Protein AF-A0A7J7K1E9-F1 (afdb_monomer)

InterPro domains:
  IPR019379 Gamma-secretase aspartyl protease complex, presenilin enhancer-2 subunit [PF10251] (18-109)
  IPR019379 Gamma-secretase aspartyl protease complex, presenilin enhancer-2 subunit [PTHR16318] (14-96)

pLDDT: mean 82.62, std 10.11, range [55.69, 96.75]

Radius of gyration: 19.83 Å; Cα contacts (8 Å, |Δi|>4): 73; chains: 1; bounding box: 43×33×55 Å

Mean predicted aligned error: 8.42 Å

Secondary structure (DSSP, 8-state):
-HHHHHHHHHHHTGGGS-HHHHHHHHHHHHHHHTTT-HHHHHHHHHHHHHHHHTSPP-TTHHHHHHHHHHHHHHHHHHHHHHHHHHHHHHHHTTTTTHHHHHT-S---TT--

Foldseek 3Di:
DVVVVVVVVCVVVVVPDDPVVLLVVLVVLLVVVVVVPLVSLVCSLVVCVCVLPVDDDDPCSVVSVVSSVSSVVSSVVSVVVVVVVVVCLVVCLVVVPPVSVVPDPDDDPPDD

Sequence (112 aa):
MLTQLDLLEQSLDLSKVSNEEKLKICRKYYLAGFALLPFVWAINAVWFFKYAFKSTEFPEQKKMRSYVLQSLVGCVVWTIALIIWISLYQINRASWGLIGDQISFIIPLNRI

Nearest PDB structures (foldseek):
  5fn2-assembly1_D  TM=9.806E-01  e=3.894E-08  Homo sapiens
  7c9i-assembly1_D  TM=9.737E-01  e=7.439E-08  Homo sapiens
  8oqy-assembly1_D  TM=9.652E-01  e=6.188E-07  Homo sapiens
  8im7-assembly1_D  TM=9.574E-01  e=5.186E-07  Homo sapiens

Structure (mmCIF, N/CA/C/O backbone):
data_AF-A0A7J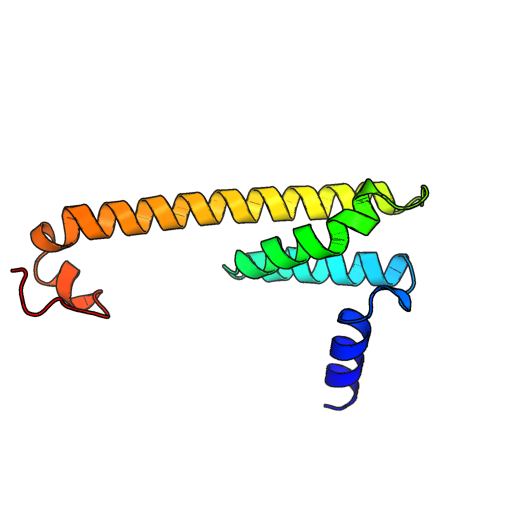7K1E9-F1
#
_entry.id   AF-A0A7J7K1E9-F1
#
loop_
_atom_site.group_PDB
_atom_site.id
_atom_site.type_symbol
_atom_site.label_atom_id
_atom_site.label_alt_id
_atom_site.label_comp_id
_atom_site.label_asym_id
_atom_site.label_entity_id
_atom_site.label_seq_id
_atom_site.pdbx_PDB_ins_code
_atom_site.Cartn_x
_atom_site.Cartn_y
_atom_site.Cartn_z
_atom_site.occupancy
_atom_site.B_iso_or_equiv
_atom_site.auth_seq_id
_atom_site.auth_comp_id
_atom_site.auth_asym_id
_atom_site.auth_atom_id
_atom_site.pdbx_PDB_model_num
ATOM 1 N N . MET A 1 1 ? -3.837 -24.397 11.810 1.00 56.38 1 MET A N 1
ATOM 2 C CA . MET A 1 1 ? -4.388 -24.196 10.451 1.00 56.38 1 MET A CA 1
ATOM 3 C C . MET A 1 1 ? -5.834 -23.709 10.517 1.00 56.38 1 MET A C 1
ATOM 5 O O . MET A 1 1 ? -6.086 -22.634 9.998 1.00 56.38 1 MET A O 1
ATOM 9 N N . LEU A 1 2 ? -6.729 -24.399 11.242 1.00 55.69 2 LEU A N 1
ATOM 10 C CA . LEU A 1 2 ? -8.124 -23.968 11.475 1.00 55.69 2 LEU A CA 1
ATOM 11 C C . LEU A 1 2 ? -8.236 -22.561 12.092 1.00 55.69 2 LEU A C 1
ATOM 13 O O . LEU A 1 2 ? -8.899 -21.701 11.539 1.00 55.69 2 LEU A O 1
ATOM 17 N N . THR A 1 3 ? -7.430 -22.253 13.109 1.00 67.44 3 THR A N 1
ATOM 18 C CA . THR A 1 3 ? -7.428 -20.934 13.770 1.00 67.44 3 THR A CA 1
ATOM 19 C C . THR A 1 3 ? -7.010 -19.769 12.863 1.00 67.44 3 THR A C 1
ATOM 21 O O . THR A 1 3 ? -7.389 -18.635 13.113 1.00 67.44 3 THR A O 1
ATOM 24 N N . GLN A 1 4 ? -6.201 -20.019 11.826 1.00 65.12 4 GLN A N 1
ATOM 25 C CA . GLN A 1 4 ? -5.797 -18.977 10.868 1.00 65.12 4 GLN A CA 1
ATOM 26 C C . GLN A 1 4 ? -6.893 -18.727 9.828 1.00 65.12 4 GLN A C 1
ATOM 28 O O . GLN A 1 4 ? -7.070 -17.594 9.395 1.00 65.12 4 GLN A O 1
ATOM 33 N N . LEU A 1 5 ? -7.640 -19.771 9.458 1.00 67.19 5 LEU A N 1
ATOM 34 C CA . LEU A 1 5 ? -8.795 -19.663 8.569 1.00 67.19 5 LEU A CA 1
ATOM 35 C C . LEU A 1 5 ? -9.968 -18.968 9.271 1.00 67.19 5 LEU A C 1
ATOM 37 O O . LEU A 1 5 ? -10.516 -18.035 8.698 1.00 67.19 5 LEU A O 1
ATOM 41 N N . ASP A 1 6 ? -10.251 -19.305 10.532 1.00 62.50 6 ASP A N 1
ATOM 42 C CA . ASP A 1 6 ? -11.287 -18.631 11.333 1.00 62.50 6 ASP A CA 1
ATOM 43 C C . ASP A 1 6 ? -10.977 -17.136 11.533 1.00 62.50 6 ASP A C 1
ATOM 45 O O . ASP A 1 6 ? -11.862 -16.284 11.459 1.00 62.50 6 ASP A O 1
ATOM 49 N N . LEU A 1 7 ? -9.699 -16.790 11.737 1.00 63.53 7 LEU A N 1
ATOM 50 C CA . LEU A 1 7 ? -9.250 -15.396 11.834 1.00 63.53 7 LEU A CA 1
ATOM 51 C C . LEU A 1 7 ? -9.390 -14.640 10.508 1.00 63.53 7 LEU A C 1
ATOM 53 O O . LEU A 1 7 ? -9.686 -13.443 10.514 1.00 63.53 7 LEU A O 1
ATOM 57 N N . LEU A 1 8 ? -9.176 -15.313 9.376 1.00 65.75 8 LEU A N 1
ATOM 58 C CA . LEU A 1 8 ? -9.410 -14.729 8.057 1.00 65.75 8 LEU A CA 1
ATOM 59 C C . LEU A 1 8 ? -10.908 -14.532 7.801 1.00 65.75 8 LEU A C 1
ATOM 61 O O . LEU A 1 8 ? -11.292 -13.466 7.320 1.00 65.75 8 LEU A O 1
ATOM 65 N N . GLU A 1 9 ? -11.753 -15.486 8.191 1.00 64.44 9 GLU A N 1
ATOM 66 C CA . GLU A 1 9 ? -13.210 -15.398 8.052 1.00 64.44 9 GLU A CA 1
ATOM 67 C C . GLU A 1 9 ? -13.804 -14.284 8.935 1.00 64.44 9 GLU A C 1
ATOM 69 O O . GLU A 1 9 ? -14.598 -13.468 8.465 1.00 64.44 9 GLU A O 1
ATOM 74 N N . GLN A 1 10 ? -13.334 -14.159 10.183 1.00 60.12 10 GLN A N 1
ATOM 75 C CA . GLN A 1 10 ? -13.691 -13.048 11.074 1.00 60.12 10 GLN A CA 1
ATOM 76 C C . GLN A 1 10 ? -13.178 -11.700 10.577 1.00 60.12 10 GLN A C 1
ATOM 78 O O . GLN A 1 10 ? -13.866 -10.692 10.738 1.00 60.12 10 GLN A O 1
ATOM 83 N N . SER A 1 11 ? -11.984 -11.656 9.974 1.00 59.59 11 SER A N 1
ATOM 84 C CA . SER A 1 11 ? -11.537 -10.427 9.325 1.00 59.59 11 SER A CA 1
ATOM 85 C C . SER A 1 11 ? -12.514 -10.046 8.217 1.00 59.59 11 SER A C 1
ATOM 8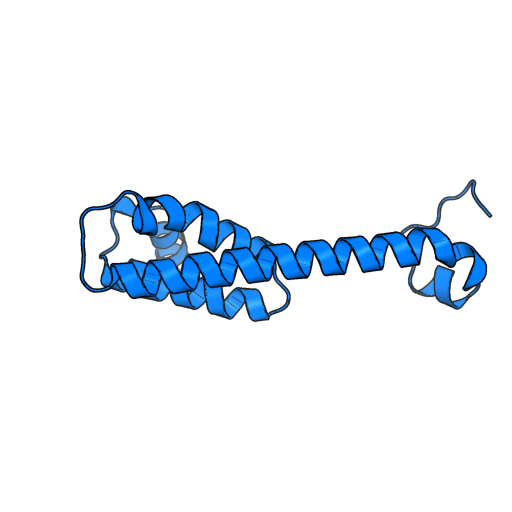7 O O . SER A 1 11 ? -12.914 -8.889 8.175 1.00 59.59 11 SER A O 1
ATOM 89 N N . LEU A 1 12 ? -12.970 -11.015 7.407 1.00 65.94 12 LEU A N 1
ATOM 90 C CA . LEU A 1 12 ? -13.888 -10.802 6.286 1.00 65.94 12 LEU A CA 1
ATOM 91 C C . LEU A 1 12 ? -15.233 -10.202 6.732 1.00 65.94 12 LEU A C 1
ATOM 93 O O . LEU A 1 12 ? -15.784 -9.334 6.051 1.00 65.94 12 LEU A O 1
ATOM 97 N N . ASP A 1 13 ? -15.732 -10.620 7.896 1.00 72.38 13 ASP A N 1
ATOM 98 C CA . ASP A 1 13 ? -16.967 -10.116 8.492 1.00 72.38 13 ASP A CA 1
ATOM 99 C C . ASP A 1 13 ? -16.703 -9.203 9.704 1.00 72.38 13 ASP A C 1
ATOM 101 O O . ASP A 1 13 ? -17.039 -9.507 10.853 1.00 72.38 13 ASP A O 1
ATOM 105 N N . LEU A 1 14 ? -16.156 -8.011 9.427 1.00 70.56 14 LEU A N 1
ATOM 106 C CA . LEU A 1 14 ? -15.923 -6.959 10.429 1.00 70.56 14 LEU A CA 1
ATOM 107 C C . LEU A 1 14 ? -17.184 -6.561 11.221 1.00 70.56 14 LEU A C 1
ATOM 109 O O . LEU A 1 14 ? -17.068 -5.868 12.231 1.00 70.56 14 LEU A O 1
ATOM 113 N N . SER A 1 15 ? -18.393 -6.946 10.798 1.00 72.62 15 SER A N 1
ATOM 114 C CA . SER A 1 15 ? -19.619 -6.605 11.528 1.00 72.62 15 SER A CA 1
ATOM 115 C C . SER A 1 15 ? -19.714 -7.310 12.888 1.00 72.62 15 SER A C 1
ATOM 117 O O . SER A 1 15 ? -20.241 -6.723 13.833 1.00 72.62 15 SER A O 1
ATOM 119 N N . LYS A 1 16 ? -19.127 -8.508 13.010 1.00 75.94 16 LYS A N 1
ATOM 120 C CA . LYS A 1 16 ? -19.191 -9.369 14.206 1.00 75.94 16 LYS A CA 1
ATOM 121 C C . LYS A 1 16 ? -18.053 -9.140 15.204 1.00 75.94 16 LYS A C 1
ATOM 123 O O . LYS A 1 16 ? -18.043 -9.740 16.273 1.00 75.94 16 LYS A O 1
ATOM 128 N N . VAL A 1 17 ? -17.097 -8.281 14.856 1.00 78.88 17 VAL A N 1
ATOM 129 C CA . VAL A 1 17 ? -15.849 -8.077 15.602 1.00 78.88 17 VAL A CA 1
ATOM 130 C C . VAL A 1 17 ? -15.967 -6.876 16.550 1.00 78.88 17 VAL A C 1
ATOM 132 O O . VAL A 1 17 ? -16.523 -5.830 16.180 1.00 78.88 17 VAL A O 1
ATOM 135 N N . SER A 1 18 ? -15.416 -6.997 17.763 1.00 81.69 18 SER A N 1
ATOM 136 C CA . SER A 1 18 ? -15.395 -5.907 18.751 1.00 81.69 18 SER A CA 1
ATOM 137 C C . SER A 1 18 ? -14.586 -4.694 18.254 1.00 81.69 18 SER A C 1
ATOM 139 O O . SER A 1 18 ? -13.716 -4.806 17.385 1.00 81.69 18 SER A O 1
ATOM 141 N N . ASN A 1 19 ? -14.852 -3.497 18.792 1.00 80.62 19 ASN A N 1
ATOM 142 C CA . ASN A 1 19 ? -14.151 -2.275 18.364 1.00 80.62 19 ASN A CA 1
ATOM 143 C C . ASN A 1 19 ? -12.634 -2.336 18.626 1.00 80.62 19 ASN A C 1
ATOM 145 O O . ASN A 1 19 ? -11.845 -1.842 17.816 1.00 80.62 19 ASN A O 1
ATOM 149 N N . GLU A 1 20 ? -12.209 -2.996 19.706 1.00 82.12 20 GL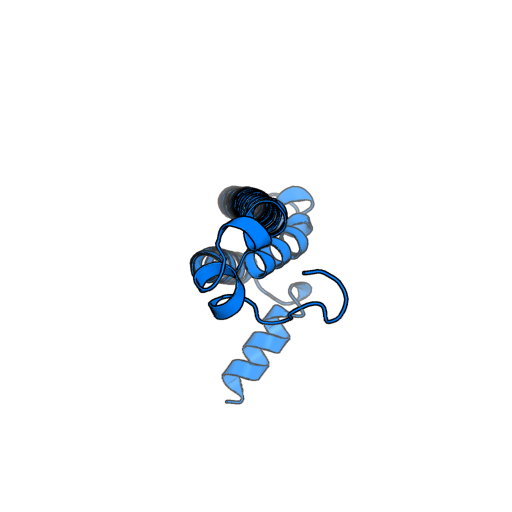U A N 1
ATOM 150 C CA . GLU A 1 20 ? -10.789 -3.188 20.018 1.00 82.12 20 GLU A CA 1
ATOM 151 C C . GLU A 1 20 ? -10.089 -4.137 19.038 1.00 82.12 20 GLU A C 1
ATOM 153 O O . GLU A 1 20 ? -8.959 -3.888 18.609 1.00 82.12 20 GLU A O 1
ATOM 158 N N . GLU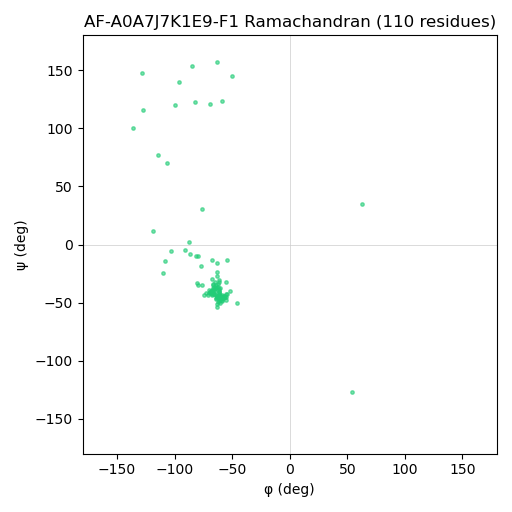 A 1 21 ? -10.748 -5.226 18.646 1.00 83.06 21 GLU A N 1
ATOM 159 C CA . GLU A 1 21 ? -10.204 -6.170 17.668 1.00 83.06 21 GLU A CA 1
ATOM 160 C C . GLU A 1 21 ? -10.113 -5.546 16.276 1.00 83.06 21 GLU A C 1
ATOM 162 O O . GLU A 1 21 ? -9.088 -5.706 15.611 1.00 83.06 21 GLU A O 1
ATOM 167 N N . LYS A 1 22 ? -11.103 -4.739 15.871 1.00 83.62 22 LYS A N 1
ATOM 168 C CA . LYS A 1 22 ? -11.031 -3.932 14.640 1.00 83.62 22 LYS A CA 1
ATOM 169 C C . LYS A 1 22 ? -9.786 -3.048 14.617 1.00 83.62 22 LYS A C 1
ATOM 171 O O . LYS A 1 22 ? -9.101 -2.981 13.597 1.00 83.62 22 LYS A O 1
ATOM 176 N N . LEU A 1 23 ? -9.447 -2.407 15.740 1.00 84.69 23 LEU A N 1
ATOM 177 C CA . LEU A 1 23 ? -8.225 -1.608 15.859 1.00 84.69 23 LEU A CA 1
ATOM 178 C C . LEU A 1 23 ? -6.963 -2.475 15.704 1.00 84.69 23 LEU A C 1
ATOM 180 O O . LEU A 1 23 ? -6.032 -2.084 14.997 1.00 84.69 23 LEU A O 1
ATOM 184 N N . LYS A 1 24 ? -6.925 -3.656 16.337 1.00 87.38 24 LYS A N 1
ATOM 185 C CA . LYS A 1 24 ? -5.797 -4.597 16.214 1.00 87.38 24 LYS A CA 1
ATOM 186 C C . LYS A 1 24 ? -5.610 -5.063 14.769 1.00 87.38 24 LYS A C 1
ATOM 188 O O . LYS A 1 24 ? -4.473 -5.096 14.298 1.00 87.38 24 LYS A O 1
ATOM 193 N N . ILE A 1 25 ? -6.698 -5.381 14.064 1.00 86.75 25 ILE A N 1
ATOM 194 C CA . ILE A 1 25 ? -6.673 -5.758 12.645 1.00 86.75 25 ILE A CA 1
ATOM 195 C C . ILE A 1 25 ? -6.158 -4.580 11.809 1.00 86.75 25 ILE A C 1
ATOM 197 O O . ILE A 1 25 ? -5.164 -4.735 11.105 1.00 86.75 25 ILE A O 1
ATOM 201 N N . CYS A 1 26 ? -6.728 -3.382 11.969 1.00 87.81 26 CYS A N 1
ATOM 202 C CA . CYS A 1 26 ? -6.286 -2.186 11.245 1.00 87.81 26 CYS A CA 1
ATOM 203 C C . CYS A 1 26 ? -4.783 -1.903 11.439 1.00 87.81 26 CYS A C 1
ATOM 205 O O . CYS A 1 26 ? -4.061 -1.635 10.476 1.00 87.81 26 CYS A O 1
ATOM 207 N N . ARG A 1 27 ? -4.272 -2.044 12.671 1.00 88.31 27 ARG A N 1
ATOM 208 C CA . ARG A 1 27 ? -2.841 -1.886 12.974 1.00 88.31 27 ARG A CA 1
ATOM 209 C C . ARG A 1 27 ? -1.975 -2.957 12.305 1.00 88.31 27 ARG A C 1
ATOM 211 O O . ARG A 1 27 ? -0.892 -2.630 11.825 1.00 88.31 27 ARG A O 1
ATOM 218 N N . LYS A 1 28 ? -2.422 -4.217 12.269 1.00 88.12 28 LYS A N 1
ATOM 219 C CA . LYS A 1 28 ? -1.696 -5.302 11.585 1.00 88.12 28 LYS A CA 1
ATOM 220 C C . LYS A 1 28 ? -1.599 -5.047 10.085 1.00 88.12 28 LYS A C 1
ATOM 222 O O . LYS A 1 28 ? -0.510 -5.172 9.540 1.00 88.12 28 LYS A O 1
ATOM 227 N N . TYR A 1 29 ? -2.692 -4.644 9.439 1.00 86.44 29 TYR A N 1
ATOM 228 C CA . TYR A 1 29 ? -2.695 -4.330 8.007 1.00 86.44 29 TYR A CA 1
ATOM 229 C C . TYR A 1 29 ? -1.844 -3.092 7.697 1.00 86.44 29 TYR A C 1
ATOM 231 O O . TYR A 1 29 ? -1.086 -3.090 6.730 1.00 86.44 29 TYR A O 1
ATOM 239 N N . TYR A 1 30 ? -1.897 -2.071 8.557 1.00 88.56 30 TYR A N 1
ATOM 240 C CA . TYR A 1 30 ? -1.000 -0.921 8.462 1.00 88.56 30 TYR A CA 1
ATOM 241 C C . TYR A 1 30 ? 0.477 -1.333 8.541 1.00 88.56 30 TYR A C 1
ATOM 243 O O . TYR A 1 30 ? 1.275 -0.897 7.715 1.00 88.56 30 TYR A O 1
ATOM 251 N N . LEU A 1 31 ? 0.847 -2.204 9.486 1.00 88.88 31 LEU A N 1
ATOM 252 C CA . LEU A 1 31 ? 2.224 -2.685 9.606 1.00 88.88 31 LEU A CA 1
ATOM 253 C C . LEU A 1 31 ? 2.627 -3.582 8.424 1.00 88.88 31 LEU A C 1
ATOM 255 O O . LEU A 1 31 ? 3.733 -3.453 7.912 1.00 88.88 31 LEU A O 1
ATOM 259 N N . ALA A 1 32 ? 1.725 -4.449 7.962 1.00 88.19 32 ALA A N 1
ATOM 260 C CA . ALA A 1 32 ? 1.963 -5.338 6.828 1.00 88.19 32 ALA A CA 1
ATOM 261 C C . ALA A 1 32 ? 2.242 -4.573 5.525 1.00 88.19 32 ALA A C 1
ATOM 263 O O . ALA A 1 32 ? 3.050 -5.025 4.719 1.00 88.19 32 ALA A O 1
ATOM 264 N N . GLY A 1 33 ? 1.645 -3.392 5.332 1.00 85.69 33 GLY A N 1
ATOM 265 C CA . GLY A 1 33 ? 1.926 -2.563 4.156 1.00 85.69 33 GLY A CA 1
ATOM 266 C C . GLY A 1 33 ? 3.380 -2.077 4.059 1.00 85.69 33 GLY A C 1
ATOM 267 O O . GLY A 1 33 ? 3.870 -1.874 2.949 1.00 85.69 33 GLY A O 1
ATOM 268 N N . PHE A 1 34 ? 4.120 -2.000 5.177 1.00 88.19 34 PHE A N 1
ATOM 269 C CA . PHE A 1 34 ? 5.557 -1.684 5.151 1.00 88.19 34 PHE A CA 1
ATOM 270 C C . PHE A 1 34 ? 6.417 -2.782 4.515 1.00 88.19 34 PHE A C 1
ATOM 272 O O . PHE A 1 34 ? 7.556 -2.509 4.145 1.00 88.19 34 PHE A O 1
ATOM 279 N N . ALA A 1 35 ? 5.883 -3.988 4.300 1.00 90.12 35 ALA A N 1
ATOM 280 C CA . ALA A 1 35 ? 6.544 -5.043 3.533 1.00 90.12 35 ALA A CA 1
ATOM 281 C C . ALA A 1 35 ? 6.481 -4.805 2.004 1.00 90.12 35 ALA A C 1
ATOM 283 O O . ALA A 1 35 ? 6.454 -5.760 1.235 1.00 90.12 35 ALA A O 1
ATOM 284 N N . LEU A 1 36 ? 6.457 -3.536 1.566 1.00 85.56 36 LEU A N 1
ATOM 285 C CA . LEU A 1 36 ? 6.349 -3.099 0.164 1.00 85.56 36 LEU A CA 1
ATOM 286 C C . LEU A 1 36 ? 5.027 -3.517 -0.507 1.00 85.56 36 LEU A C 1
ATOM 288 O O . LEU A 1 36 ? 4.983 -3.822 -1.698 1.00 85.56 36 LEU A O 1
ATOM 292 N N . LEU A 1 37 ? 3.933 -3.531 0.260 1.00 87.19 37 LEU A N 1
ATOM 293 C CA . LEU A 1 37 ? 2.618 -3.993 -0.190 1.00 87.19 37 LEU A CA 1
ATOM 294 C C . LEU A 1 37 ? 1.606 -2.833 -0.207 1.00 87.19 37 LEU A C 1
ATOM 296 O O . LEU A 1 37 ? 0.740 -2.756 0.671 1.00 87.19 37 LEU A O 1
ATOM 300 N N . PRO A 1 38 ? 1.649 -1.934 -1.211 1.00 86.56 38 PRO A N 1
ATOM 301 C CA . PRO A 1 38 ? 0.738 -0.788 -1.272 1.00 86.56 38 PRO A CA 1
ATOM 302 C C . PRO A 1 38 ? -0.736 -1.198 -1.361 1.00 86.56 38 PRO A C 1
ATOM 304 O O . PRO A 1 38 ? -1.608 -0.524 -0.818 1.00 86.56 38 PRO A O 1
ATOM 307 N N . PHE A 1 39 ? -1.021 -2.348 -1.976 1.00 86.88 39 PHE A N 1
ATOM 308 C CA . PHE A 1 39 ? -2.380 -2.875 -2.086 1.00 86.88 39 PHE A CA 1
ATOM 309 C C . PHE A 1 39 ? -2.987 -3.237 -0.719 1.00 86.88 39 PHE A C 1
ATOM 311 O O . PHE A 1 39 ? -4.181 -3.048 -0.498 1.00 86.88 39 PHE A O 1
ATOM 318 N N . VAL A 1 40 ? -2.164 -3.681 0.238 1.00 88.94 40 VAL A N 1
ATOM 319 C CA . VAL A 1 40 ? -2.616 -3.972 1.609 1.00 88.94 40 VAL A CA 1
ATOM 320 C C . VAL A 1 40 ? -3.044 -2.688 2.318 1.00 88.94 40 VAL A C 1
ATOM 322 O O . VAL A 1 40 ? -4.082 -2.671 2.983 1.00 88.94 40 VAL A O 1
ATOM 325 N N . TRP A 1 41 ? -2.301 -1.593 2.136 1.00 90.81 41 TRP A N 1
ATOM 326 C CA . TRP A 1 41 ? -2.705 -0.283 2.646 1.00 90.81 41 TRP A CA 1
ATOM 327 C C . TRP A 1 41 ? -3.991 0.235 1.999 1.00 90.81 41 TRP A C 1
ATOM 329 O O . TRP A 1 41 ? -4.823 0.801 2.710 1.00 90.81 41 TRP A O 1
ATOM 339 N N . ALA A 1 42 ? -4.191 0.002 0.698 1.00 89.06 42 ALA A N 1
ATOM 340 C CA . ALA A 1 42 ? -5.434 0.354 0.013 1.00 89.06 42 ALA A CA 1
ATOM 341 C C . ALA A 1 42 ? -6.643 -0.394 0.601 1.00 89.06 42 ALA A C 1
ATOM 343 O O . ALA A 1 42 ? -7.643 0.235 0.949 1.00 89.06 42 ALA A O 1
ATOM 344 N N . ILE A 1 43 ? -6.531 -1.716 0.786 1.00 89.31 43 ILE A N 1
ATOM 345 C CA . ILE A 1 43 ? -7.580 -2.533 1.418 1.00 89.31 43 ILE A CA 1
ATOM 346 C C . ILE A 1 43 ? -7.864 -2.026 2.835 1.00 89.31 43 ILE A C 1
ATOM 348 O O . ILE A 1 43 ? -9.023 -1.796 3.179 1.00 89.31 43 ILE A O 1
ATOM 352 N N . ASN A 1 44 ? -6.817 -1.800 3.640 1.00 90.62 44 ASN A N 1
ATOM 353 C CA . ASN A 1 44 ? -6.963 -1.279 5.000 1.00 90.62 44 ASN A CA 1
ATOM 354 C C . ASN A 1 44 ? -7.727 0.050 5.007 1.00 90.62 44 ASN A C 1
ATOM 356 O O . ASN A 1 44 ? -8.648 0.238 5.800 1.00 90.62 44 ASN A O 1
ATOM 360 N N . ALA A 1 45 ? -7.371 0.959 4.096 1.00 88.94 45 ALA A N 1
ATOM 361 C CA . ALA A 1 45 ? -8.013 2.254 3.996 1.00 88.94 45 ALA A CA 1
ATOM 362 C C . ALA A 1 45 ? -9.496 2.113 3.636 1.00 88.94 45 ALA A C 1
ATOM 364 O O . ALA A 1 45 ? -10.329 2.604 4.389 1.00 88.94 45 ALA A O 1
ATOM 365 N N . VAL A 1 46 ? -9.841 1.402 2.555 1.00 88.94 46 VAL A N 1
ATOM 366 C CA . VAL A 1 46 ? -11.231 1.252 2.080 1.00 88.94 46 VAL A CA 1
ATOM 367 C C . VAL A 1 46 ? -12.113 0.549 3.112 1.00 88.94 46 VAL A C 1
ATOM 369 O O . VAL A 1 46 ? -13.232 0.990 3.385 1.00 88.94 46 VAL A O 1
ATOM 372 N N . TRP A 1 47 ? -11.611 -0.525 3.719 1.00 86.00 47 TRP A N 1
ATOM 373 C CA . TRP A 1 47 ? -12.407 -1.371 4.601 1.00 86.00 47 TRP A CA 1
ATOM 374 C C . TRP A 1 47 ? -12.703 -0.706 5.944 1.00 86.00 47 TRP A C 1
ATOM 376 O O . TRP A 1 47 ? -13.839 -0.728 6.426 1.00 86.00 47 TRP A O 1
ATOM 386 N N . PHE A 1 48 ? -11.697 -0.039 6.515 1.00 86.38 48 PHE A N 1
ATOM 387 C CA . PHE A 1 48 ? -11.842 0.684 7.771 1.00 86.38 48 PHE A CA 1
ATOM 388 C C . PHE A 1 48 ? -12.339 2.123 7.587 1.00 86.38 48 PHE A C 1
ATOM 390 O O . PHE A 1 48 ? -12.727 2.732 8.580 1.00 86.38 48 PHE A O 1
ATOM 397 N N . PHE A 1 49 ? -12.439 2.658 6.360 1.00 86.75 49 PHE A N 1
ATOM 398 C CA . PHE A 1 49 ? -12.950 4.014 6.099 1.00 86.75 49 PHE A CA 1
ATOM 399 C C . PHE A 1 49 ? -14.343 4.232 6.697 1.00 86.75 49 PHE A C 1
ATOM 401 O O . PHE A 1 49 ? -14.585 5.212 7.404 1.00 86.75 49 PHE A O 1
ATOM 408 N N . LYS A 1 50 ? -15.262 3.283 6.474 1.00 83.31 50 LYS A N 1
ATOM 409 C CA . LYS A 1 50 ? -16.632 3.365 7.002 1.00 83.31 50 LYS A CA 1
ATOM 410 C C . LYS A 1 50 ? -16.642 3.397 8.535 1.00 83.31 50 LYS A C 1
ATOM 412 O O . LYS A 1 50 ? -17.385 4.180 9.114 1.00 83.31 50 LYS A O 1
ATOM 417 N N . TYR A 1 51 ? -15.800 2.604 9.191 1.00 81.62 51 TYR A N 1
ATOM 418 C CA . TYR A 1 51 ? -15.723 2.556 10.656 1.00 81.62 51 TYR A CA 1
ATOM 419 C C . TYR A 1 51 ? -14.991 3.771 11.244 1.00 81.62 51 TYR A C 1
ATOM 421 O O . TYR A 1 51 ? -15.373 4.299 12.287 1.00 81.62 51 TYR A O 1
ATOM 429 N N . ALA A 1 52 ? -13.976 4.269 10.543 1.00 82.12 52 ALA A N 1
ATOM 430 C CA . ALA A 1 52 ? -13.216 5.436 10.949 1.00 82.12 52 ALA A CA 1
ATOM 431 C C . ALA A 1 52 ? -14.047 6.724 10.839 1.00 82.12 52 ALA A C 1
ATOM 433 O O . ALA A 1 52 ? -13.999 7.537 11.759 1.00 82.12 52 ALA A O 1
ATOM 434 N N . PHE A 1 53 ? -14.831 6.909 9.769 1.00 78.94 53 PHE A N 1
ATOM 435 C CA . PHE A 1 53 ? -15.510 8.182 9.480 1.00 78.94 53 PHE A CA 1
ATOM 436 C C . PHE A 1 53 ? -17.036 8.168 9.650 1.00 78.94 53 PHE A C 1
ATOM 438 O O . PHE A 1 53 ? -17.607 9.228 9.883 1.00 78.94 53 PHE A O 1
ATOM 445 N N . LYS A 1 54 ? -17.707 7.010 9.546 1.00 74.31 54 LYS A N 1
ATOM 446 C CA . LYS A 1 54 ? -19.183 6.918 9.533 1.00 74.31 54 LYS A CA 1
ATOM 447 C C . LYS A 1 54 ? -19.791 6.314 10.809 1.00 74.31 54 LYS A C 1
ATOM 449 O O . LYS A 1 54 ? -20.997 6.426 10.996 1.00 74.31 54 LYS A O 1
ATOM 454 N N . SER A 1 55 ? -19.001 5.671 11.673 1.00 70.31 55 SER A N 1
ATOM 455 C CA . SER A 1 55 ? -19.490 5.087 12.937 1.00 70.31 55 SER A CA 1
ATOM 456 C C . SER A 1 55 ? -19.544 6.095 14.092 1.00 70.31 55 SER A C 1
ATOM 458 O O . SER A 1 55 ? -18.776 7.058 14.121 1.00 70.31 55 SER A O 1
ATOM 460 N N . THR A 1 56 ? -20.442 5.821 15.046 1.00 64.75 56 THR A N 1
ATOM 461 C CA . THR A 1 56 ? -20.642 6.534 16.320 1.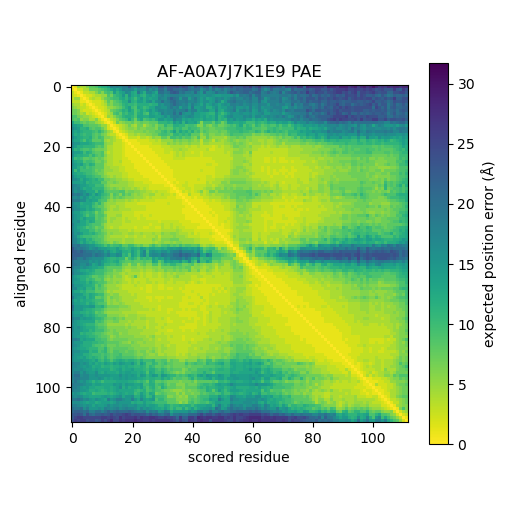00 64.75 56 THR A CA 1
ATOM 462 C C . THR A 1 56 ? -19.326 6.704 17.079 1.00 64.75 56 THR A C 1
ATOM 464 O O . THR A 1 56 ? -18.475 5.822 17.005 1.00 64.75 56 THR A O 1
ATOM 467 N N . GLU A 1 57 ? -19.142 7.818 17.790 1.00 66.81 57 GLU A N 1
ATOM 468 C CA . GLU A 1 57 ? -17.882 8.116 18.481 1.00 66.81 57 GLU A CA 1
ATOM 469 C C . GLU A 1 57 ? -17.512 7.032 19.504 1.00 66.81 57 GLU A C 1
ATOM 471 O O . GLU A 1 57 ? -18.275 6.730 20.419 1.00 66.81 57 GLU A O 1
ATOM 476 N N . PHE A 1 58 ? -16.317 6.455 19.352 1.00 69.94 58 PHE A N 1
ATOM 477 C CA . PHE A 1 58 ? -15.689 5.569 20.334 1.00 69.94 58 PHE A CA 1
ATOM 478 C C . PHE A 1 58 ? -14.262 6.066 20.626 1.00 69.94 58 PHE A C 1
ATOM 480 O O . PHE A 1 58 ? -13.620 6.635 19.735 1.00 69.94 58 PHE A O 1
ATOM 487 N N . PRO A 1 59 ? -13.741 5.893 21.854 1.00 75.12 59 PRO A N 1
ATOM 488 C CA . PRO A 1 59 ? -12.455 6.467 22.264 1.00 75.12 59 PRO A CA 1
ATOM 489 C C . PRO A 1 59 ? -11.278 6.078 21.347 1.00 75.12 59 PRO A C 1
ATOM 491 O O . PRO A 1 59 ? -10.377 6.886 21.098 1.00 75.12 59 PRO A O 1
ATOM 494 N N . GLU A 1 60 ? -11.301 4.882 20.757 1.00 75.25 60 GLU A N 1
ATOM 495 C CA . GLU A 1 60 ? -10.260 4.371 19.858 1.00 75.25 60 GLU A CA 1
ATOM 496 C C . GLU A 1 60 ? -10.381 4.887 18.410 1.00 75.25 60 GLU A C 1
ATOM 498 O O . GLU A 1 60 ? -9.450 4.719 17.612 1.00 75.25 60 GLU A O 1
ATOM 503 N N . GLN A 1 61 ? -11.481 5.560 18.054 1.00 79.75 61 GLN A N 1
ATOM 504 C CA . GLN A 1 61 ? -11.772 5.997 16.684 1.00 79.75 61 GLN A CA 1
ATOM 505 C C . GLN A 1 61 ? -10.722 6.983 16.167 1.00 79.75 61 GLN A C 1
ATOM 507 O O . GLN A 1 61 ? -10.319 6.911 15.006 1.00 79.75 61 GLN A O 1
ATOM 512 N N . LYS A 1 62 ? -10.212 7.872 17.032 1.00 82.69 62 LYS A N 1
ATOM 513 C CA . LYS A 1 62 ? -9.149 8.825 16.667 1.00 82.69 62 LYS A CA 1
ATOM 514 C C . LYS A 1 62 ? -7.865 8.112 16.230 1.00 82.69 62 LYS A C 1
ATOM 516 O O . LYS A 1 62 ? -7.253 8.508 15.238 1.00 82.69 62 LYS A O 1
ATOM 521 N N . LYS A 1 63 ? -7.479 7.035 16.925 1.00 83.81 63 LYS A N 1
ATOM 522 C CA . LYS A 1 63 ? -6.303 6.224 16.561 1.00 83.81 63 LYS A CA 1
ATOM 523 C C . LYS A 1 63 ? -6.538 5.483 15.246 1.00 83.81 63 LYS A C 1
ATOM 525 O O . LYS A 1 63 ? -5.669 5.497 14.381 1.00 83.81 63 LYS A O 1
ATOM 530 N N . MET A 1 64 ? -7.730 4.909 15.067 1.00 85.88 64 MET A N 1
ATOM 531 C CA . MET A 1 64 ? -8.110 4.233 13.824 1.00 85.88 64 MET A CA 1
ATOM 532 C C . MET A 1 64 ? -8.083 5.183 12.617 1.00 85.88 64 MET A C 1
ATOM 534 O O . MET A 1 64 ? -7.512 4.835 11.587 1.00 85.88 64 MET A O 1
ATOM 538 N N . ARG A 1 65 ? -8.616 6.407 12.754 1.00 86.69 65 ARG A N 1
ATOM 539 C CA . ARG A 1 65 ? -8.553 7.447 11.709 1.00 86.69 65 ARG A CA 1
ATOM 540 C C . ARG A 1 65 ? -7.115 7.758 11.298 1.00 86.69 65 ARG A C 1
ATOM 542 O O . ARG A 1 65 ? -6.839 7.831 10.105 1.00 86.69 65 ARG A O 1
ATOM 549 N N . SER A 1 66 ? -6.209 7.896 12.268 1.00 88.50 66 SER A N 1
ATOM 550 C CA . SER A 1 66 ? -4.789 8.141 11.990 1.00 88.50 66 SER A CA 1
ATOM 551 C C . SER A 1 66 ? -4.163 6.998 11.184 1.00 88.50 66 SER A C 1
ATOM 553 O O . SER A 1 66 ? -3.561 7.249 10.145 1.00 88.50 66 SER A O 1
ATOM 555 N N . TYR A 1 67 ? -4.385 5.738 11.579 1.00 88.00 67 TYR A N 1
ATOM 556 C CA . TYR A 1 67 ? -3.853 4.583 10.842 1.00 88.00 67 TYR A CA 1
ATOM 557 C C . TYR A 1 67 ? -4.431 4.442 9.431 1.00 88.00 67 TYR A C 1
ATOM 559 O O . TYR A 1 67 ? -3.698 4.110 8.498 1.00 88.00 67 TYR A O 1
ATOM 567 N N . VAL A 1 68 ? -5.726 4.717 9.252 1.00 89.56 68 VAL A N 1
ATOM 568 C CA . VAL A 1 68 ? -6.375 4.719 7.933 1.00 89.56 68 VAL A CA 1
ATOM 569 C C . VAL A 1 68 ? -5.773 5.803 7.039 1.00 89.56 68 VAL A C 1
ATOM 571 O O . VAL A 1 68 ? -5.429 5.523 5.891 1.00 89.56 68 VAL A O 1
ATOM 574 N N . LEU A 1 69 ? -5.574 7.014 7.567 1.00 90.69 69 LEU A N 1
ATOM 575 C CA . LEU A 1 69 ? -4.986 8.119 6.811 1.00 90.69 69 LEU A CA 1
ATOM 576 C C . LEU A 1 69 ? -3.513 7.859 6.468 1.00 90.69 69 LEU A C 1
ATOM 578 O O . LEU A 1 69 ? -3.107 8.063 5.329 1.00 90.69 69 LEU A O 1
ATOM 582 N N . GLN A 1 70 ? -2.727 7.348 7.419 1.00 90.81 70 GLN A N 1
ATOM 583 C CA . GLN A 1 70 ? -1.335 6.953 7.184 1.00 90.81 70 GLN A CA 1
ATOM 584 C C . GLN A 1 70 ? -1.230 5.841 6.133 1.00 90.81 70 GLN A C 1
ATOM 586 O O . GLN A 1 70 ? -0.362 5.908 5.267 1.00 90.81 70 GLN A O 1
ATOM 591 N N . SER A 1 71 ? -2.138 4.858 6.161 1.00 89.50 71 SER A N 1
ATOM 592 C CA . SER A 1 71 ? -2.212 3.812 5.129 1.00 89.50 71 SER A CA 1
ATOM 593 C C . SER A 1 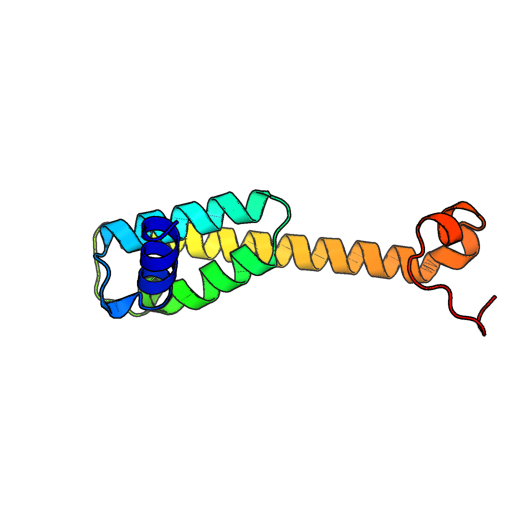71 ? -2.524 4.414 3.755 1.00 89.50 71 SER A C 1
ATOM 595 O O . SER A 1 71 ? -1.863 4.084 2.775 1.00 89.50 71 SER A O 1
ATOM 597 N N . LEU A 1 72 ? -3.484 5.343 3.673 1.00 91.31 72 LEU A N 1
ATOM 598 C CA . LEU A 1 72 ? -3.829 6.018 2.420 1.00 91.31 72 LEU A CA 1
ATOM 599 C C . LEU A 1 72 ? -2.635 6.799 1.852 1.00 91.31 72 LEU A C 1
ATOM 601 O O . LEU A 1 72 ? -2.314 6.655 0.674 1.00 91.31 72 LEU A O 1
ATOM 605 N N . VAL A 1 73 ? -1.943 7.573 2.694 1.00 93.81 73 VAL A N 1
ATOM 606 C CA . VAL A 1 73 ? -0.733 8.313 2.301 1.00 93.81 73 VAL A CA 1
ATOM 607 C C . VAL A 1 73 ? 0.353 7.353 1.821 1.00 93.81 73 VAL A C 1
ATOM 609 O O . VAL A 1 73 ? 0.912 7.562 0.747 1.00 93.81 73 VAL A O 1
ATOM 612 N N . GLY A 1 74 ? 0.610 6.270 2.560 1.00 90.44 74 GLY A N 1
ATOM 613 C CA . GLY A 1 74 ? 1.570 5.243 2.158 1.00 90.44 74 GLY A CA 1
ATOM 614 C C . GLY A 1 74 ? 1.235 4.635 0.794 1.00 90.44 74 GLY A C 1
ATOM 615 O O . GLY A 1 74 ? 2.109 4.524 -0.065 1.00 90.44 74 GLY A O 1
ATOM 616 N N . CYS A 1 75 ? -0.039 4.316 0.550 1.00 92.19 75 CYS A N 1
ATOM 617 C CA . CYS A 1 75 ? -0.504 3.797 -0.736 1.00 92.19 75 CYS A CA 1
ATOM 618 C C . CYS A 1 75 ? -0.260 4.790 -1.884 1.00 92.19 75 CYS A C 1
ATOM 620 O O . CYS A 1 75 ? 0.219 4.393 -2.949 1.00 92.19 75 CYS A O 1
ATOM 622 N N . VAL A 1 76 ? -0.562 6.076 -1.677 1.00 93.62 76 VAL A N 1
ATOM 623 C CA . VAL A 1 76 ? -0.352 7.130 -2.684 1.00 93.62 76 VAL A CA 1
ATOM 624 C C . VAL A 1 76 ? 1.134 7.306 -2.987 1.00 93.62 76 VAL A C 1
ATOM 626 O O . VAL A 1 76 ? 1.517 7.302 -4.155 1.00 93.62 76 VAL A O 1
ATOM 629 N N . VAL A 1 77 ? 1.979 7.389 -1.956 1.00 94.06 77 VAL A N 1
ATOM 630 C CA . VAL A 1 77 ? 3.437 7.523 -2.112 1.00 94.06 77 VAL A CA 1
ATOM 631 C C . VAL A 1 77 ? 4.010 6.363 -2.925 1.00 94.06 77 VAL A C 1
ATOM 633 O O . VAL A 1 77 ? 4.760 6.591 -3.872 1.00 94.06 77 VAL A O 1
ATOM 636 N N . TRP A 1 78 ? 3.615 5.126 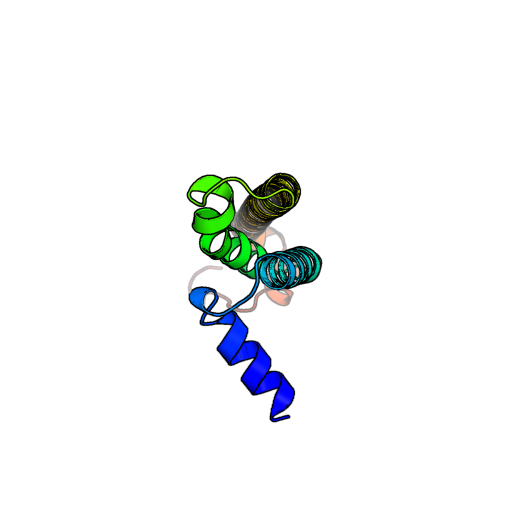-2.619 1.00 93.19 78 TRP A N 1
ATOM 637 C CA . TRP A 1 78 ? 4.067 3.959 -3.381 1.00 93.19 78 TRP A CA 1
ATOM 638 C C . TRP A 1 78 ? 3.548 3.928 -4.809 1.00 93.19 78 TRP A C 1
ATOM 640 O O . TRP A 1 78 ? 4.281 3.540 -5.714 1.00 93.19 78 TRP A O 1
ATOM 650 N N . THR A 1 79 ? 2.305 4.352 -5.024 1.00 91.06 79 THR A N 1
ATOM 651 C CA . THR A 1 79 ? 1.733 4.433 -6.371 1.00 91.06 79 THR A CA 1
ATOM 652 C C . THR A 1 79 ? 2.522 5.423 -7.223 1.00 91.06 79 THR A C 1
ATOM 654 O O . THR A 1 79 ? 2.907 5.098 -8.342 1.00 91.06 79 THR A O 1
ATOM 657 N N . ILE A 1 80 ? 2.845 6.595 -6.671 1.00 95.25 80 ILE A N 1
ATOM 658 C CA . ILE A 1 80 ? 3.680 7.598 -7.338 1.00 95.25 80 ILE A CA 1
ATOM 659 C C . ILE A 1 80 ? 5.079 7.038 -7.617 1.00 95.25 80 ILE A C 1
ATOM 661 O O . ILE A 1 80 ? 5.562 7.153 -8.742 1.00 95.25 80 ILE A O 1
ATOM 665 N N . ALA A 1 81 ? 5.712 6.385 -6.638 1.00 95.00 81 ALA A N 1
ATOM 666 C CA . ALA A 1 81 ? 7.032 5.780 -6.815 1.00 95.00 81 ALA A CA 1
ATOM 667 C C . ALA A 1 81 ? 7.045 4.726 -7.938 1.00 95.00 81 ALA A C 1
ATOM 669 O O . ALA A 1 81 ? 7.946 4.734 -8.777 1.00 95.00 81 ALA A O 1
ATOM 670 N N . LEU A 1 82 ? 6.021 3.866 -8.005 1.00 93.31 82 LEU A N 1
ATOM 671 C CA . LEU A 1 82 ? 5.871 2.874 -9.072 1.00 93.31 82 LEU A CA 1
ATOM 672 C C . LEU A 1 82 ? 5.638 3.526 -10.436 1.00 93.31 82 LEU A C 1
ATOM 674 O O . LEU A 1 82 ? 6.255 3.109 -11.412 1.00 93.31 82 LEU A O 1
ATOM 678 N N . ILE A 1 83 ? 4.800 4.562 -10.517 1.00 94.88 83 ILE A N 1
ATOM 679 C CA . ILE A 1 83 ? 4.568 5.302 -11.767 1.00 94.88 83 ILE A CA 1
ATOM 680 C C . ILE A 1 83 ? 5.869 5.928 -12.270 1.00 94.88 83 ILE A C 1
ATOM 682 O O . ILE A 1 83 ? 6.184 5.808 -13.455 1.00 94.88 83 ILE A O 1
ATOM 686 N N . ILE A 1 84 ? 6.637 6.564 -11.382 1.00 96.75 84 ILE A N 1
ATOM 687 C CA . ILE A 1 84 ? 7.931 7.163 -11.722 1.00 96.75 84 ILE A CA 1
ATOM 688 C C . ILE A 1 84 ? 8.886 6.083 -12.231 1.00 96.75 84 ILE A C 1
ATOM 690 O O . ILE A 1 84 ? 9.449 6.237 -13.312 1.00 96.75 84 ILE A O 1
ATOM 694 N N . TRP A 1 85 ? 9.030 4.977 -11.496 1.00 94.38 85 TRP A N 1
ATOM 695 C CA . TRP A 1 85 ? 9.905 3.872 -11.887 1.00 94.38 85 TRP A CA 1
ATOM 696 C C . TRP A 1 85 ? 9.527 3.285 -13.251 1.00 94.38 85 TRP A C 1
ATOM 698 O O . TRP A 1 85 ? 10.383 3.166 -14.126 1.00 94.38 85 TRP A O 1
ATOM 708 N N . ILE A 1 86 ? 8.242 2.985 -13.466 1.00 92.94 86 ILE A N 1
ATOM 709 C CA . ILE A 1 86 ? 7.741 2.445 -14.735 1.00 92.94 86 ILE A CA 1
ATOM 710 C C . ILE A 1 86 ? 7.981 3.443 -15.867 1.00 92.94 86 ILE A C 1
ATOM 712 O O . ILE A 1 86 ? 8.447 3.048 -16.930 1.00 92.94 86 ILE A O 1
ATOM 716 N N . SER A 1 87 ? 7.709 4.730 -15.653 1.00 94.19 87 SER A N 1
ATOM 717 C CA . SER A 1 87 ? 7.902 5.757 -16.684 1.00 94.19 87 SER A CA 1
ATOM 718 C C . SER A 1 87 ? 9.377 5.901 -17.063 1.00 94.19 87 SER A C 1
ATOM 720 O O . SER A 1 87 ? 9.709 5.891 -18.246 1.00 94.19 87 SER A O 1
ATOM 722 N N . LEU A 1 88 ? 10.273 5.969 -16.072 1.00 93.56 88 LEU A N 1
ATOM 723 C CA . LEU A 1 88 ? 11.718 6.027 -16.301 1.00 93.56 88 LEU A CA 1
ATOM 724 C C . LEU A 1 88 ? 12.218 4.792 -17.046 1.00 93.56 88 LEU A C 1
ATOM 726 O O . LEU A 1 88 ? 12.982 4.936 -18.003 1.00 93.56 88 LEU A O 1
ATOM 730 N N . TYR A 1 89 ? 11.759 3.608 -16.638 1.00 90.56 89 TYR A N 1
ATOM 731 C CA . TYR A 1 89 ? 12.103 2.358 -17.296 1.00 90.56 89 TYR A CA 1
ATOM 732 C C . TYR A 1 89 ? 11.611 2.345 -18.745 1.00 90.56 89 TYR A C 1
ATOM 734 O O . TYR A 1 89 ? 12.399 2.102 -19.645 1.00 90.56 89 TYR A O 1
ATOM 742 N N . GLN A 1 90 ? 10.349 2.686 -19.012 1.00 89.44 90 GLN A N 1
ATOM 743 C CA . GLN A 1 90 ? 9.800 2.663 -20.372 1.00 89.44 90 GLN A CA 1
ATOM 744 C C . GLN A 1 90 ? 10.479 3.668 -21.315 1.00 89.44 90 GLN A C 1
ATOM 746 O O . GLN A 1 90 ? 10.653 3.369 -22.495 1.00 89.44 90 GLN A O 1
ATOM 751 N N . ILE A 1 91 ? 10.888 4.837 -20.810 1.00 89.69 91 ILE A N 1
ATOM 752 C CA . ILE A 1 91 ? 11.577 5.862 -21.612 1.00 89.69 91 ILE A CA 1
ATOM 753 C C . ILE A 1 91 ? 13.028 5.460 -21.898 1.00 89.69 91 ILE A C 1
ATOM 755 O O . ILE A 1 91 ? 13.503 5.631 -23.018 1.00 89.69 91 ILE A O 1
ATOM 759 N N . ASN A 1 92 ? 13.740 4.936 -20.897 1.00 89.06 92 ASN A N 1
ATOM 760 C CA . ASN A 1 92 ? 15.186 4.722 -20.985 1.00 89.06 92 ASN A CA 1
ATOM 761 C C . ASN A 1 92 ? 15.592 3.260 -21.230 1.00 89.06 92 ASN A C 1
ATOM 763 O O . ASN A 1 92 ? 16.764 2.993 -21.462 1.00 89.06 92 ASN A O 1
ATOM 767 N N . ARG A 1 93 ? 14.654 2.304 -21.230 1.00 85.75 93 ARG A N 1
ATOM 768 C CA . ARG A 1 93 ? 14.921 0.871 -21.461 1.00 85.75 93 ARG A CA 1
ATOM 769 C C . ARG A 1 93 ? 15.857 0.650 -22.649 1.00 85.75 93 ARG A C 1
ATOM 771 O O . ARG A 1 93 ? 16.837 -0.073 -22.514 1.00 85.75 93 ARG A O 1
ATOM 778 N N . ALA A 1 94 ? 15.548 1.266 -23.792 1.00 83.56 94 ALA A N 1
ATOM 779 C CA . ALA A 1 94 ? 16.316 1.088 -25.023 1.00 83.56 94 ALA A CA 1
ATOM 780 C C . ALA A 1 94 ? 17.740 1.659 -24.910 1.00 83.56 94 ALA A C 1
ATOM 782 O O . ALA A 1 94 ? 18.683 1.081 -25.442 1.00 83.56 94 ALA A O 1
ATOM 783 N N . SER A 1 95 ? 17.925 2.759 -24.170 1.00 87.38 95 SER A N 1
ATOM 784 C CA . SER A 1 95 ? 19.249 3.357 -23.964 1.00 87.38 95 SER A CA 1
ATOM 785 C C . SER A 1 95 ? 20.099 2.599 -22.940 1.00 87.38 95 SER A C 1
ATOM 787 O O . SER A 1 95 ? 21.319 2.739 -22.942 1.00 87.38 95 SER A O 1
ATOM 789 N N . TRP A 1 96 ? 19.490 1.767 -22.089 1.00 85.44 96 TRP A N 1
ATOM 790 C CA . TRP A 1 96 ? 20.195 0.949 -21.094 1.00 85.44 96 TRP A CA 1
ATOM 791 C C . TRP A 1 96 ? 20.815 -0.333 -21.676 1.00 85.44 96 TRP A C 1
ATOM 793 O O . TRP A 1 96 ? 21.592 -1.000 -20.986 1.00 85.44 96 TRP A O 1
ATOM 803 N N . GLY A 1 97 ? 20.495 -0.686 -22.926 1.00 85.94 97 GLY A N 1
ATOM 804 C CA . GLY A 1 97 ? 21.055 -1.843 -23.631 1.00 85.94 97 GLY A CA 1
ATOM 805 C C . GLY A 1 97 ? 20.895 -3.151 -22.849 1.00 85.94 97 GLY A C 1
ATOM 806 O O . GLY A 1 97 ? 19.807 -3.477 -22.377 1.00 85.94 97 GLY A O 1
ATOM 807 N N . LEU A 1 98 ? 22.007 -3.870 -22.653 1.00 84.12 98 LEU A N 1
ATOM 808 C CA . LEU A 1 98 ? 22.071 -5.165 -21.955 1.00 84.12 98 LEU A CA 1
ATOM 809 C C . LEU A 1 98 ? 21.416 -5.154 -20.565 1.00 84.12 98 LEU A C 1
ATOM 811 O O . LEU A 1 98 ? 20.731 -6.107 -20.205 1.00 84.12 98 LEU A O 1
ATOM 815 N N . ILE A 1 99 ? 21.599 -4.080 -19.792 1.00 85.88 99 ILE A N 1
ATOM 816 C CA . ILE A 1 99 ? 21.006 -3.961 -18.451 1.00 85.88 99 ILE A CA 1
ATOM 817 C C . ILE A 1 99 ? 19.488 -3.827 -18.564 1.00 85.88 99 ILE A C 1
ATOM 819 O O . ILE A 1 99 ? 18.754 -4.457 -17.803 1.00 85.88 99 ILE A O 1
ATOM 823 N N . GLY A 1 100 ? 19.023 -3.034 -19.535 1.00 83.88 100 GLY A N 1
ATOM 824 C CA . GLY A 1 100 ? 17.606 -2.860 -19.834 1.00 83.88 100 GLY A CA 1
ATOM 825 C C . GLY A 1 100 ? 16.936 -4.193 -20.149 1.00 83.88 100 GLY A C 1
ATOM 826 O O . GLY A 1 100 ? 15.888 -4.485 -19.573 1.00 83.88 100 GLY A O 1
ATOM 827 N N . ASP A 1 101 ? 17.576 -5.025 -20.973 1.00 84.44 101 ASP A N 1
ATOM 828 C CA . ASP A 1 101 ? 17.084 -6.354 -21.349 1.00 84.44 101 ASP A CA 1
ATOM 829 C C . ASP A 1 101 ? 17.127 -7.364 -20.196 1.00 84.44 101 ASP A C 1
ATOM 831 O O . ASP A 1 101 ? 16.163 -8.101 -20.007 1.00 84.44 101 ASP A O 1
ATOM 835 N N . GLN A 1 102 ? 18.170 -7.356 -19.363 1.00 87.94 102 GLN A N 1
ATOM 836 C CA . GLN A 1 102 ? 18.289 -8.279 -18.224 1.00 87.94 102 GLN A CA 1
ATOM 837 C C . GLN A 1 102 ? 17.200 -8.092 -17.163 1.00 87.94 102 GLN A C 1
ATOM 839 O O . GLN A 1 102 ? 16.739 -9.067 -16.574 1.00 87.94 102 GLN A O 1
ATOM 844 N N . ILE A 1 103 ? 16.779 -6.851 -16.912 1.00 90.25 103 ILE A N 1
ATOM 845 C CA . ILE A 1 103 ? 15.706 -6.554 -15.948 1.00 90.25 103 ILE A CA 1
ATOM 846 C C . ILE A 1 103 ? 14.310 -6.606 -16.589 1.00 90.25 103 ILE A C 1
ATOM 848 O O . ILE A 1 103 ? 13.306 -6.339 -15.926 1.00 90.25 103 ILE A O 1
ATOM 852 N N . SER A 1 104 ? 14.235 -6.945 -17.879 1.00 87.12 104 SER A N 1
ATOM 853 C CA . SER A 1 104 ? 12.977 -7.106 -18.603 1.00 87.12 104 SER A CA 1
ATOM 854 C C . SER A 1 104 ? 12.385 -8.471 -18.350 1.00 87.12 104 SE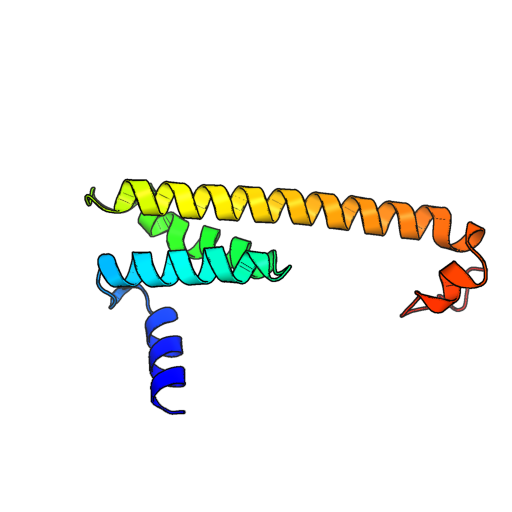R A C 1
ATOM 856 O O . SER A 1 104 ? 12.973 -9.487 -18.702 1.00 87.12 104 SER A O 1
ATOM 858 N N . PHE A 1 105 ? 11.158 -8.501 -17.849 1.00 86.81 105 PHE A N 1
ATOM 859 C CA . PHE A 1 105 ? 10.394 -9.742 -17.862 1.00 86.81 105 PHE A CA 1
ATOM 860 C C . PHE A 1 105 ? 9.766 -10.018 -19.239 1.00 86.81 105 PHE A C 1
ATOM 862 O O . PHE A 1 105 ? 9.669 -11.164 -19.665 1.00 86.81 105 PHE A O 1
ATOM 869 N N . ILE A 1 106 ? 9.349 -8.964 -19.950 1.00 84.44 106 ILE A N 1
ATOM 870 C CA . ILE A 1 106 ? 8.691 -9.056 -21.258 1.00 84.44 106 ILE A CA 1
ATOM 871 C C . ILE A 1 106 ? 9.444 -8.158 -22.233 1.00 84.44 106 ILE A C 1
ATOM 873 O O . ILE A 1 106 ? 9.465 -6.938 -22.064 1.00 84.44 106 ILE A O 1
ATOM 877 N N . ILE A 1 107 ? 10.042 -8.764 -23.256 1.00 80.88 1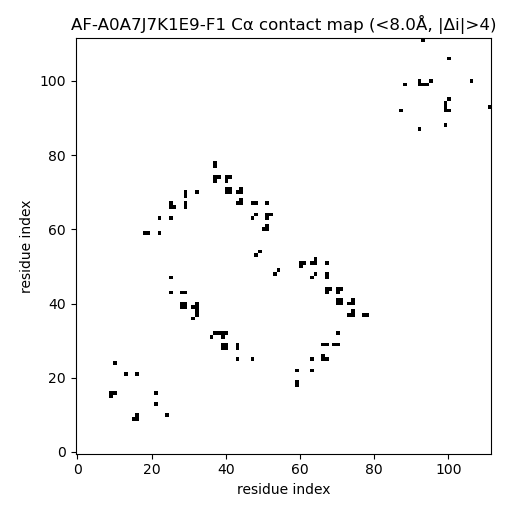07 ILE A N 1
ATOM 878 C CA . ILE A 1 107 ? 10.726 -8.054 -24.337 1.00 80.88 107 ILE A CA 1
ATOM 879 C C . ILE A 1 107 ? 9.775 -8.002 -25.541 1.00 80.88 107 ILE A C 1
ATOM 881 O O . ILE A 1 107 ? 9.350 -9.056 -26.024 1.00 80.88 107 ILE A O 1
ATOM 885 N N . PRO A 1 108 ? 9.392 -6.810 -26.032 1.00 77.81 108 PRO A N 1
ATOM 886 C CA . PRO A 1 108 ? 8.537 -6.706 -27.205 1.00 77.81 108 PRO A CA 1
ATOM 887 C C . PRO A 1 108 ? 9.299 -7.147 -28.463 1.00 77.81 108 PRO A C 1
ATOM 889 O O . PRO A 1 108 ? 10.290 -6.535 -28.842 1.00 77.81 108 PRO A O 1
ATOM 892 N N . LEU A 1 109 ? 8.789 -8.169 -29.154 1.00 73.50 109 LEU A N 1
ATOM 893 C CA . LEU A 1 109 ? 9.415 -8.769 -30.346 1.00 73.50 109 LEU A CA 1
ATOM 894 C C . LEU A 1 109 ? 9.544 -7.816 -31.554 1.00 73.50 109 LEU A C 1
ATOM 896 O O . LEU A 1 109 ? 10.300 -8.106 -32.471 1.00 73.50 109 LEU A O 1
ATOM 900 N N . ASN A 1 110 ? 8.822 -6.687 -31.555 1.00 68.00 110 ASN A N 1
ATOM 901 C CA . ASN A 1 110 ? 8.716 -5.762 -32.695 1.00 68.00 110 ASN A CA 1
ATOM 902 C C . ASN A 1 110 ? 9.230 -4.336 -32.420 1.00 68.00 110 ASN A C 1
ATOM 904 O O . ASN A 1 110 ? 8.964 -3.428 -33.208 1.00 68.00 110 ASN A O 1
ATOM 908 N N . ARG A 1 111 ? 9.932 -4.101 -31.306 1.00 60.47 111 ARG A N 1
ATOM 909 C CA . ARG A 1 111 ? 10.516 -2.787 -31.001 1.00 60.47 111 ARG A CA 1
ATOM 910 C C . ARG A 1 111 ? 11.942 -2.985 -30.489 1.00 60.47 111 ARG A C 1
ATOM 912 O O . ARG A 1 111 ? 12.121 -3.378 -29.339 1.00 60.47 111 ARG A O 1
ATOM 919 N N . ILE A 1 112 ? 12.898 -2.761 -31.392 1.00 56.56 112 ILE A N 1
ATOM 920 C CA . ILE A 1 112 ? 14.337 -2.670 -31.109 1.00 56.56 112 ILE A CA 1
ATOM 921 C C . ILE A 1 112 ? 14.605 -1.311 -30.463 1.00 56.56 112 ILE A C 1
ATOM 923 O O . ILE A 1 112 ? 14.048 -0.315 -30.983 1.00 56.56 112 ILE A O 1
#

Organism: Bugula neritina (NCBI:txid10212)

Solvent-accessible surface area (backbone atoms only — not comparable to full-atom values): 6361 Å² total; per-residue (Å²): 109,68,70,60,51,53,52,49,52,47,61,73,42,59,85,81,51,54,75,68,55,50,46,53,51,51,52,49,35,45,57,52,22,72,75,79,30,44,67,44,11,45,51,42,22,64,68,43,40,54,60,43,73,71,50,81,94,52,92,63,36,65,59,44,38,50,50,33,52,53,19,44,52,51,24,51,53,47,51,52,52,48,51,51,51,52,51,52,44,72,72,42,34,78,82,47,46,72,62,33,56,70,76,42,90,75,80,65,94,89,65,133